Protein AF-V8PC50-F1 (afdb_monomer)

Sequence (89 aa):
MGDLDRIPSLGTYDDYDYAEVNHLLERILKLYIKTVTCSPEKMNPQVFERFWKQFKHSEKVHVNLLILEARLQAELLYALRAITHYMVS

Solvent-accessible surface area (backbone atoms only — not comparable to full-atom values): 5642 Å² total; per-residue (Å²): 145,84,87,80,90,83,57,91,92,76,78,71,62,92,89,58,69,70,66,51,56,67,74,74,44,53,73,62,53,51,51,47,54,51,30,62,74,75,39,53,91,72,65,52,71,67,56,67,62,65,44,65,80,85,57,54,71,69,56,58,52,50,52,51,49,54,54,50,53,53,49,52,52,52,54,49,51,53,52,51,51,51,51,51,52,62,74,75,102

Mean predicted aligned error: 10.5 Å

Secondary structure (DSSP, 8-state):
--SSS--TTTS--TT--TTHHHHHS-HHHHHHHHHHHH-GGG--HHHHHHS-TTS-HHHHHHHHHHHHHHHHHHHHHHHHHHHHHHHH-

Foldseek 3Di:
DDDPPPDPDDPDPPPDDCVVVVVVDDPLRVVVLCCVLPPVVPDDVVSVCPPCVPDDPVVVVVVVVVSVVVSVVVVVVVVVVVVVVVVVD

InterPro domains:
  IPR006730 Sestrin [PF04636] (12-87)
  IPR006730 Sestrin [PTHR12474] (13-87)

Radius of gyration: 15.94 Å; Cα contacts (8 Å, |Δi|>4): 18; chains: 1; bounding box: 35×26×44 Å

Organism: Ophiophagus hannah (NCBI:txid8665)

Structure (mmCIF, N/CA/C/O backbone):
data_AF-V8PC50-F1
#
_entry.id   AF-V8PC50-F1
#
loop_
_atom_site.group_PDB
_atom_site.id
_atom_site.type_symbol
_atom_site.label_atom_id
_atom_site.label_alt_id
_atom_site.label_comp_id
_atom_site.label_asym_id
_atom_site.label_entity_id
_atom_site.label_seq_id
_atom_site.pdbx_PDB_ins_code
_atom_site.Cartn_x
_atom_site.Cartn_y
_atom_site.Cartn_z
_atom_site.occupancy
_atom_site.B_iso_or_equiv
_atom_site.auth_seq_id
_atom_site.auth_comp_id
_atom_site.auth_asym_id
_atom_site.auth_atom_id
_atom_site.pdbx_PDB_model_num
ATOM 1 N N . MET A 1 1 ? -0.897 18.495 -3.955 1.00 39.53 1 MET A N 1
ATOM 2 C CA . MET A 1 1 ? -1.788 17.501 -4.588 1.00 39.53 1 MET A CA 1
ATOM 3 C C . MET A 1 1 ? -1.201 17.193 -5.959 1.00 39.53 1 MET A C 1
ATOM 5 O O . MET A 1 1 ? -1.712 17.670 -6.955 1.00 39.53 1 MET A O 1
ATOM 9 N N . GLY A 1 2 ? -0.046 16.536 -5.996 1.00 43.88 2 GLY A N 1
ATOM 10 C CA . GLY A 1 2 ? 0.718 16.370 -7.230 1.00 43.88 2 GLY A CA 1
ATOM 11 C C . GLY A 1 2 ? 2.015 15.657 -6.908 1.00 43.88 2 GLY A C 1
ATOM 12 O O . GLY A 1 2 ? 2.898 16.285 -6.344 1.00 43.88 2 GLY A O 1
ATOM 13 N N . ASP A 1 3 ? 2.003 14.337 -7.091 1.00 38.12 3 ASP A N 1
ATOM 14 C CA . ASP A 1 3 ? 3.140 13.488 -7.494 1.00 38.12 3 ASP A CA 1
ATOM 15 C C . ASP A 1 3 ? 2.720 12.002 -7.456 1.00 38.12 3 ASP A C 1
ATOM 17 O O . ASP A 1 3 ? 3.344 11.159 -6.819 1.00 38.12 3 ASP A O 1
ATOM 21 N N . LEU A 1 4 ? 1.581 11.672 -8.076 1.00 47.97 4 LEU A N 1
ATOM 22 C CA . LEU A 1 4 ? 1.258 10.277 -8.417 1.00 47.97 4 LEU A CA 1
ATOM 23 C C . LEU A 1 4 ? 1.159 10.049 -9.935 1.00 47.97 4 LEU A C 1
ATOM 25 O O . LEU A 1 4 ? 1.101 8.904 -10.363 1.00 47.97 4 LEU A O 1
ATOM 29 N N . ASP A 1 5 ? 1.241 11.105 -10.751 1.00 40.22 5 ASP A N 1
ATOM 30 C CA . ASP A 1 5 ? 1.085 11.028 -12.213 1.00 40.22 5 ASP A CA 1
ATOM 31 C C . ASP A 1 5 ? 2.398 10.760 -12.973 1.00 40.22 5 ASP A C 1
ATOM 33 O O . ASP A 1 5 ? 2.468 10.926 -14.189 1.00 40.22 5 ASP A O 1
ATOM 37 N N . ARG A 1 6 ? 3.475 10.356 -12.286 1.00 37.78 6 ARG A N 1
ATOM 38 C CA . ARG A 1 6 ? 4.796 10.137 -12.905 1.00 37.78 6 ARG A CA 1
ATOM 39 C C . ARG A 1 6 ? 5.275 8.691 -12.901 1.00 37.78 6 ARG A C 1
ATOM 41 O O . ARG A 1 6 ? 6.476 8.445 -12.840 1.00 37.78 6 ARG A O 1
ATOM 48 N N . ILE A 1 7 ? 4.360 7.735 -13.055 1.00 43.41 7 ILE A N 1
ATOM 49 C CA . ILE A 1 7 ? 4.760 6.392 -13.480 1.00 43.41 7 ILE A CA 1
ATOM 50 C C . ILE A 1 7 ? 3.960 5.947 -14.709 1.00 43.41 7 ILE A C 1
ATOM 52 O O . ILE A 1 7 ? 2.821 5.498 -14.580 1.00 43.41 7 ILE A O 1
ATOM 56 N N . PRO A 1 8 ? 4.541 6.047 -15.918 1.00 42.19 8 PRO A N 1
ATOM 57 C CA . PRO A 1 8 ? 3.872 5.597 -17.126 1.00 42.19 8 PRO A CA 1
ATOM 58 C C . PRO A 1 8 ? 3.739 4.067 -17.115 1.00 42.19 8 PRO A C 1
ATOM 60 O O . PRO A 1 8 ? 4.737 3.349 -17.008 1.00 42.19 8 PRO A O 1
ATOM 63 N N . SER A 1 9 ? 2.511 3.574 -17.309 1.00 42.91 9 SER A N 1
ATOM 64 C CA . SER A 1 9 ? 2.112 2.205 -17.710 1.00 42.91 9 SER A CA 1
ATOM 65 C C . SER A 1 9 ? 2.108 1.043 -16.697 1.00 42.91 9 SER A C 1
ATOM 67 O O . SER A 1 9 ? 1.823 -0.068 -17.122 1.00 42.91 9 SER A O 1
ATOM 69 N N . LEU A 1 10 ? 2.388 1.228 -15.398 1.00 44.66 10 LEU A N 1
ATOM 70 C CA . LEU A 1 10 ? 2.275 0.118 -14.414 1.00 44.66 10 LEU A CA 1
ATOM 71 C C . LEU A 1 10 ? 1.407 0.416 -13.177 1.00 44.66 10 LEU A C 1
ATOM 73 O O . LEU A 1 10 ? 1.225 -0.462 -12.339 1.00 44.66 10 LEU A O 1
ATOM 77 N N . GLY A 1 11 ? 0.917 1.651 -13.028 1.00 52.66 11 GLY A N 1
ATOM 78 C CA . GLY A 1 11 ? 0.206 2.098 -11.822 1.00 52.66 11 GLY A CA 1
ATOM 79 C C . GLY A 1 11 ? -1.317 1.958 -11.869 1.00 52.66 11 GLY A C 1
ATOM 80 O O . GLY A 1 11 ? -1.960 2.038 -10.823 1.00 52.66 11 GLY A O 1
ATOM 81 N N . THR A 1 12 ? -1.888 1.752 -13.054 1.00 57.34 12 THR A N 1
ATOM 82 C CA . THR A 1 12 ? -3.323 1.546 -13.261 1.00 57.34 12 THR A CA 1
ATOM 83 C C . THR A 1 12 ? -3.560 0.090 -13.635 1.00 57.34 12 THR A C 1
ATOM 85 O O . THR A 1 12 ? -3.111 -0.364 -14.682 1.00 57.34 12 THR A O 1
ATOM 88 N N . TYR A 1 13 ? -4.222 -0.661 -12.759 1.00 60.31 13 TYR A N 1
ATOM 89 C CA . TYR A 1 13 ? -4.867 -1.905 -13.151 1.00 60.31 13 TYR A CA 1
ATOM 90 C C . TYR A 1 13 ? -6.096 -1.513 -13.965 1.00 60.31 13 TYR A C 1
ATOM 92 O O . TYR A 1 13 ? -7.029 -0.933 -13.412 1.00 60.31 13 TYR A O 1
ATOM 100 N N . ASP A 1 14 ? -6.065 -1.788 -15.269 1.00 60.72 14 ASP A N 1
ATOM 101 C CA . ASP A 1 14 ? -7.066 -1.293 -16.225 1.00 60.72 14 ASP A CA 1
ATOM 102 C C . ASP A 1 14 ? -8.497 -1.787 -15.929 1.00 60.72 14 ASP A C 1
ATOM 104 O O . ASP A 1 14 ? -9.459 -1.124 -16.307 1.00 60.72 14 ASP A O 1
ATOM 108 N N . ASP A 1 15 ? -8.642 -2.882 -15.174 1.00 68.62 15 ASP A N 1
ATOM 109 C CA . ASP A 1 15 ? -9.939 -3.456 -14.785 1.00 68.62 15 ASP A CA 1
ATOM 110 C C . ASP A 1 15 ? -10.417 -3.046 -13.375 1.00 68.62 15 ASP A C 1
ATOM 112 O O . ASP A 1 15 ? -11.459 -3.520 -12.918 1.00 68.62 15 ASP A O 1
ATOM 116 N N . TYR A 1 16 ? -9.672 -2.204 -12.644 1.00 68.25 16 TYR A N 1
ATOM 117 C CA . TYR A 1 16 ? -10.009 -1.853 -11.259 1.00 68.25 16 TYR A CA 1
ATOM 118 C C . TYR A 1 16 ? -10.674 -0.475 -11.145 1.00 68.25 16 TYR A C 1
ATOM 120 O O . TYR A 1 16 ? -10.087 0.546 -11.508 1.00 68.25 16 TYR A O 1
ATOM 128 N N . ASP A 1 17 ? -11.882 -0.421 -10.571 1.00 75.56 17 ASP A N 1
ATOM 129 C CA . ASP A 1 17 ? -12.552 0.848 -10.284 1.00 75.56 17 ASP A CA 1
ATOM 130 C C . ASP A 1 17 ? -11.940 1.522 -9.045 1.00 75.56 17 ASP A C 1
ATOM 132 O O . ASP A 1 17 ? -12.289 1.265 -7.890 1.00 75.56 17 ASP A O 1
ATOM 136 N N . TYR A 1 18 ? -11.026 2.456 -9.293 1.00 72.19 18 TYR A N 1
ATOM 137 C CA . TYR A 1 18 ? -10.377 3.253 -8.256 1.00 72.19 18 TYR A CA 1
ATOM 138 C C . TYR A 1 18 ? -11.349 4.131 -7.441 1.00 72.19 18 TYR A C 1
ATOM 140 O O . TYR A 1 18 ? -10.956 4.658 -6.393 1.00 72.19 18 TYR A O 1
ATOM 148 N N . ALA A 1 19 ? -12.613 4.288 -7.855 1.00 72.31 19 ALA A N 1
ATOM 149 C CA . ALA A 1 19 ? -13.640 4.921 -7.032 1.00 72.31 19 ALA A CA 1
ATOM 150 C C . ALA A 1 19 ? -13.970 4.091 -5.776 1.00 72.31 19 ALA A C 1
ATOM 152 O O . ALA A 1 19 ? -14.230 4.681 -4.720 1.00 72.31 19 ALA A O 1
ATOM 153 N N . GLU A 1 20 ? -13.858 2.758 -5.828 1.00 71.94 20 GLU A N 1
ATOM 154 C CA . GLU A 1 20 ? -14.086 1.870 -4.677 1.00 71.94 20 GLU A CA 1
ATOM 155 C C . GLU A 1 20 ? -13.101 2.141 -3.537 1.00 71.94 20 GLU A C 1
ATOM 157 O O . GLU A 1 20 ? -13.473 2.125 -2.363 1.00 71.94 20 GLU A O 1
ATOM 162 N N . VAL A 1 21 ? -11.862 2.520 -3.862 1.00 72.62 21 VAL A N 1
ATOM 163 C CA . VAL A 1 21 ? -10.833 2.918 -2.885 1.00 72.62 21 VAL A CA 1
ATOM 164 C C . VAL A 1 21 ? -11.324 4.086 -2.022 1.00 72.62 21 VAL A C 1
ATOM 166 O O . VAL A 1 21 ? -10.970 4.213 -0.848 1.00 72.62 21 VAL A O 1
ATOM 169 N N . ASN A 1 22 ? -12.158 4.968 -2.579 1.00 71.75 22 ASN A N 1
ATOM 170 C CA . ASN A 1 22 ? -12.743 6.084 -1.845 1.00 71.75 22 ASN A CA 1
ATOM 171 C C . ASN A 1 22 ? -13.921 5.700 -0.955 1.00 71.75 22 ASN A C 1
ATOM 173 O O . ASN A 1 22 ? -14.124 6.380 0.049 1.00 71.75 22 ASN A O 1
ATOM 177 N N . HIS A 1 23 ? -14.640 4.629 -1.283 1.00 71.69 23 HIS A N 1
ATOM 178 C CA . HIS A 1 23 ? -15.732 4.100 -0.465 1.00 71.69 23 HIS A CA 1
ATOM 179 C C . HIS A 1 23 ? -15.244 3.165 0.646 1.00 71.69 23 HIS A C 1
ATOM 181 O O . HIS A 1 23 ? -15.764 3.217 1.756 1.00 71.69 23 HIS A O 1
ATOM 187 N N . LEU A 1 24 ? -14.235 2.340 0.367 1.00 74.31 24 LEU A N 1
ATOM 188 C CA . LEU A 1 24 ? -13.771 1.288 1.273 1.00 74.31 24 LEU A CA 1
ATOM 189 C C . LEU A 1 24 ? -12.713 1.774 2.270 1.00 74.31 24 LEU A C 1
ATOM 191 O O . LEU A 1 24 ? -12.651 1.280 3.395 1.00 74.31 24 LEU A O 1
ATOM 195 N N . LEU A 1 25 ? -11.871 2.741 1.883 1.00 75.12 25 LEU A N 1
ATOM 196 C CA . LEU A 1 25 ? -10.804 3.244 2.749 1.00 75.12 25 LEU A CA 1
ATOM 197 C C . LEU A 1 25 ? -11.147 4.630 3.299 1.00 75.12 25 LEU A C 1
ATOM 199 O O . LEU A 1 25 ? -11.140 5.638 2.581 1.00 75.12 25 LEU A O 1
ATOM 203 N N . GLU A 1 26 ? -11.341 4.695 4.615 1.00 77.12 26 GLU A N 1
ATOM 204 C CA . GLU A 1 26 ? -11.468 5.958 5.335 1.00 77.12 26 GLU A CA 1
ATOM 205 C C . GLU A 1 26 ? -10.230 6.849 5.140 1.00 77.12 26 GLU A C 1
ATOM 207 O O . GLU A 1 26 ? -9.095 6.390 4.974 1.00 77.12 26 GLU A O 1
ATOM 212 N N . ARG A 1 27 ? -10.420 8.168 5.228 1.00 78.25 27 ARG A N 1
ATOM 213 C CA . ARG A 1 27 ? -9.340 9.152 5.045 1.00 78.25 27 ARG A CA 1
ATOM 214 C C . ARG A 1 27 ? -8.139 8.909 5.968 1.00 78.25 27 ARG A C 1
ATOM 216 O O . ARG A 1 27 ? -7.000 9.095 5.541 1.00 78.25 27 ARG A O 1
ATOM 223 N N . ILE A 1 28 ? -8.385 8.504 7.216 1.00 75.12 28 ILE A N 1
ATOM 224 C CA . ILE A 1 28 ? -7.324 8.227 8.196 1.00 75.12 28 ILE A CA 1
ATOM 225 C C . ILE A 1 28 ? -6.516 6.994 7.779 1.00 75.12 28 ILE A C 1
ATOM 227 O O . ILE A 1 28 ? -5.292 7.002 7.891 1.00 75.12 28 ILE A O 1
ATOM 231 N N . LEU A 1 29 ? -7.175 5.974 7.232 1.00 75.81 29 LEU A N 1
ATOM 232 C CA . LEU A 1 29 ? -6.520 4.764 6.754 1.00 75.81 29 LEU A CA 1
ATOM 233 C C . LEU A 1 29 ? -5.632 5.037 5.537 1.00 75.81 29 LEU A C 1
ATOM 235 O O . LEU A 1 29 ? -4.497 4.578 5.490 1.00 75.81 29 LEU A O 1
ATOM 239 N N . LYS A 1 30 ? -6.086 5.863 4.591 1.00 81.25 30 LYS A N 1
ATOM 240 C CA . LYS A 1 30 ? -5.244 6.291 3.460 1.00 81.25 30 LYS A CA 1
ATOM 241 C C . LYS A 1 30 ? -4.010 7.059 3.915 1.00 81.25 30 LYS A C 1
ATOM 243 O O . LYS A 1 30 ? -2.926 6.866 3.371 1.00 81.25 30 LYS A O 1
ATOM 248 N N . LEU A 1 31 ? -4.172 7.930 4.914 1.00 80.38 31 LEU A N 1
ATOM 249 C CA . LEU A 1 31 ? -3.056 8.665 5.502 1.00 80.38 31 LEU A CA 1
ATOM 250 C C . LEU A 1 31 ? -2.073 7.712 6.191 1.00 80.38 31 LEU A C 1
ATOM 252 O O . LEU A 1 31 ? -0.866 7.874 6.030 1.00 80.38 31 LEU A O 1
ATOM 256 N N . TYR A 1 32 ? -2.583 6.711 6.911 1.00 81.38 32 TYR A N 1
ATOM 257 C CA . TYR A 1 32 ? -1.774 5.668 7.533 1.00 81.38 32 TYR A CA 1
ATOM 258 C C . TYR A 1 32 ? -0.981 4.871 6.496 1.00 81.38 32 TYR A C 1
ATOM 260 O O . TYR A 1 32 ? 0.243 4.841 6.590 1.00 81.38 32 TYR A O 1
ATOM 268 N N . ILE A 1 33 ? -1.651 4.321 5.473 1.00 81.62 33 ILE A N 1
ATOM 269 C CA . ILE A 1 33 ? -1.014 3.565 4.384 1.00 81.62 33 ILE A CA 1
ATOM 270 C 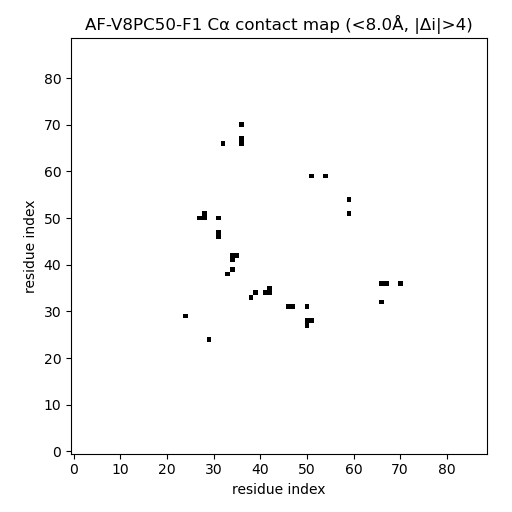C . ILE A 1 33 ? 0.093 4.408 3.756 1.00 81.62 33 ILE A C 1
ATOM 272 O O . ILE A 1 33 ? 1.241 3.983 3.738 1.00 81.62 33 ILE A O 1
ATOM 276 N N . LYS A 1 34 ? -0.216 5.648 3.356 1.00 83.12 34 LYS A N 1
ATOM 277 C CA . LYS A 1 34 ? 0.764 6.568 2.765 1.00 83.12 34 LYS A CA 1
ATOM 278 C C . LYS A 1 34 ? 1.961 6.832 3.680 1.00 83.12 34 LYS A C 1
ATOM 280 O O . LYS A 1 34 ? 3.087 6.947 3.205 1.00 83.12 34 LYS A O 1
ATOM 285 N N . THR A 1 35 ? 1.724 6.969 4.983 1.00 82.50 35 THR A N 1
ATOM 286 C CA . THR A 1 35 ? 2.792 7.230 5.955 1.00 82.50 35 THR A CA 1
ATOM 287 C C . THR A 1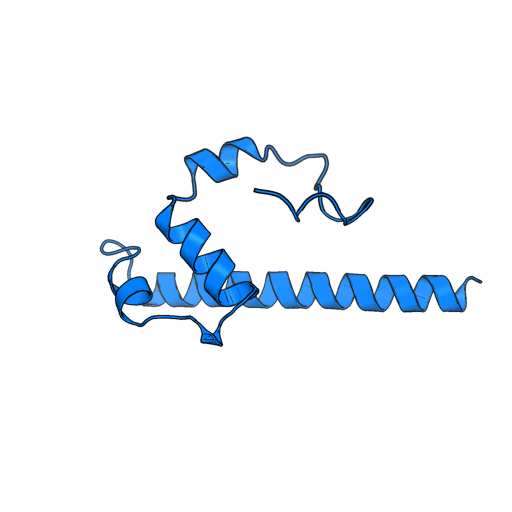 35 ? 3.689 6.005 6.092 1.00 82.50 35 THR A C 1
ATOM 289 O O . THR A 1 35 ? 4.898 6.133 5.969 1.00 82.50 35 THR A O 1
ATOM 292 N N . VAL A 1 36 ? 3.114 4.812 6.256 1.00 81.69 36 VAL A N 1
ATOM 293 C CA . VAL A 1 36 ? 3.870 3.557 6.395 1.00 81.69 36 VAL A CA 1
ATOM 294 C C . VAL A 1 36 ? 4.638 3.204 5.117 1.00 81.69 36 VAL A C 1
ATOM 296 O O . VAL A 1 36 ? 5.763 2.718 5.200 1.00 81.69 36 VAL A O 1
ATOM 299 N N . THR A 1 37 ? 4.083 3.481 3.934 1.00 79.56 37 THR A N 1
ATOM 300 C CA . THR A 1 37 ? 4.748 3.166 2.662 1.00 79.56 37 THR A CA 1
ATOM 301 C C . THR A 1 37 ? 5.821 4.176 2.276 1.00 79.56 37 THR A C 1
ATOM 303 O O . THR A 1 37 ? 6.868 3.771 1.779 1.00 79.56 37 THR A O 1
ATOM 306 N N . CYS A 1 38 ? 5.574 5.476 2.467 1.00 79.06 38 CYS A N 1
ATOM 307 C CA . CYS A 1 38 ? 6.412 6.535 1.891 1.00 79.06 38 CYS A CA 1
ATOM 308 C C . CYS A 1 38 ? 7.270 7.289 2.914 1.00 79.06 38 CYS A C 1
ATOM 310 O O . CYS A 1 38 ? 8.237 7.938 2.524 1.00 79.06 38 CYS A O 1
ATOM 312 N N . SER A 1 39 ? 6.898 7.292 4.195 1.00 81.31 39 SER A N 1
ATOM 313 C CA . SER A 1 39 ? 7.608 8.038 5.245 1.00 81.31 39 SER A CA 1
ATOM 314 C C . SER A 1 39 ? 7.424 7.380 6.622 1.00 81.31 39 SER A C 1
ATOM 316 O O . SER A 1 39 ? 6.835 7.997 7.523 1.00 81.31 39 SER A O 1
ATOM 318 N N . PRO A 1 40 ? 7.862 6.118 6.801 1.00 78.50 40 PRO A N 1
ATOM 319 C CA . PRO A 1 40 ? 7.677 5.391 8.057 1.00 78.50 40 PRO A CA 1
ATOM 320 C C . PRO A 1 40 ? 8.324 6.107 9.253 1.00 78.50 40 PRO A C 1
ATOM 322 O O . PRO A 1 40 ? 7.832 6.000 10.373 1.00 78.50 40 PRO A O 1
ATOM 325 N N . GLU A 1 41 ? 9.358 6.920 9.029 1.00 78.25 41 GLU A N 1
ATOM 326 C CA . GLU A 1 41 ? 10.018 7.752 10.039 1.00 78.25 41 GLU A CA 1
ATOM 327 C C . GLU A 1 41 ? 9.111 8.833 10.650 1.00 78.25 41 GLU A C 1
ATOM 329 O O . GLU A 1 41 ? 9.381 9.329 11.741 1.00 78.25 41 GLU A O 1
ATOM 334 N N . LYS A 1 42 ? 8.014 9.190 9.972 1.00 79.06 42 LYS A N 1
ATOM 335 C CA . LYS A 1 42 ? 7.023 10.173 10.442 1.00 79.06 42 LYS A CA 1
ATOM 336 C C . LYS A 1 42 ? 5.830 9.518 11.140 1.00 79.06 42 LYS A C 1
ATOM 338 O O . LYS A 1 42 ? 4.853 10.202 11.456 1.00 79.06 42 LYS A O 1
ATOM 343 N N . MET A 1 43 ? 5.871 8.203 11.358 1.00 78.06 43 MET A N 1
ATOM 344 C CA . MET A 1 43 ? 4.790 7.472 12.006 1.00 78.06 43 MET A CA 1
ATOM 345 C C . MET A 1 43 ? 4.642 7.924 13.463 1.00 78.06 43 MET A C 1
ATOM 347 O O . MET A 1 43 ? 5.555 7.802 14.274 1.00 78.06 43 MET A O 1
ATOM 351 N N . ASN A 1 44 ? 3.457 8.422 13.813 1.00 77.19 44 ASN A N 1
ATOM 352 C CA . ASN A 1 44 ? 3.112 8.726 15.196 1.00 77.19 44 ASN A CA 1
ATOM 353 C C . ASN A 1 44 ? 2.295 7.552 15.778 1.00 77.19 44 ASN A C 1
ATOM 355 O O . ASN A 1 44 ? 1.265 7.204 15.191 1.00 77.19 44 ASN A O 1
ATOM 359 N N . PRO A 1 45 ? 2.675 6.976 16.937 1.00 72.19 45 PRO A N 1
ATOM 360 C CA . PRO A 1 45 ? 1.905 5.924 17.611 1.00 72.19 45 PRO A CA 1
ATOM 361 C C . PRO A 1 45 ? 0.435 6.301 17.844 1.00 72.19 45 PRO A C 1
ATOM 363 O O . PRO A 1 45 ? -0.458 5.463 17.780 1.00 72.19 45 PRO A O 1
ATOM 366 N N . GLN A 1 46 ? 0.147 7.592 18.024 1.00 72.31 46 GLN A N 1
ATOM 367 C CA . GLN A 1 46 ? -1.220 8.089 18.174 1.00 72.31 46 GLN A CA 1
ATOM 368 C C . GLN A 1 46 ? -2.059 7.918 16.903 1.00 72.31 46 GLN A C 1
ATOM 370 O O . GLN A 1 46 ? -3.274 7.781 17.000 1.00 72.31 46 GLN A O 1
ATOM 375 N N . VAL A 1 47 ? -1.446 7.920 15.715 1.00 68.81 47 VAL A N 1
ATOM 376 C CA . VAL A 1 47 ? -2.140 7.631 14.449 1.00 68.81 47 VAL A CA 1
ATOM 377 C C . VAL A 1 47 ? -2.504 6.151 14.389 1.00 68.81 47 VAL A C 1
ATOM 379 O O . VAL A 1 47 ? -3.619 5.845 13.979 1.00 68.81 47 VAL A O 1
ATOM 382 N N . PHE A 1 48 ? -1.626 5.266 14.881 1.00 68.31 48 PHE A N 1
ATOM 383 C CA . PHE A 1 48 ? -1.869 3.821 14.971 1.00 68.31 48 PHE A CA 1
ATOM 384 C C . PHE A 1 48 ? -3.005 3.455 15.951 1.00 68.31 48 PHE A C 1
ATOM 386 O O . PHE A 1 48 ? -3.803 2.547 15.701 1.00 68.31 48 PHE A O 1
ATOM 393 N N . GLU A 1 49 ? -3.124 4.202 17.047 1.00 69.38 49 GLU A N 1
ATOM 394 C CA . GLU A 1 49 ? -4.206 4.033 18.026 1.00 69.38 49 GLU A CA 1
ATOM 395 C C . GLU A 1 49 ? -5.519 4.709 17.596 1.00 69.38 49 GLU A C 1
ATOM 397 O O . GLU A 1 49 ? -6.611 4.222 17.893 1.00 69.38 49 GLU A O 1
ATOM 402 N N . ARG A 1 50 ? -5.446 5.840 16.878 1.00 69.19 50 ARG A N 1
ATOM 403 C CA . ARG A 1 50 ? -6.638 6.585 16.438 1.00 69.19 50 ARG A CA 1
ATOM 404 C C . ARG A 1 50 ? -7.339 5.961 15.239 1.00 69.19 50 ARG A C 1
ATOM 406 O O . ARG A 1 50 ? -8.557 6.109 15.147 1.00 69.19 50 ARG A O 1
ATOM 413 N N . PHE A 1 51 ? -6.619 5.299 14.334 1.00 67.19 51 PHE A N 1
ATOM 414 C CA . PHE A 1 51 ? -7.250 4.588 13.223 1.00 67.19 51 PHE A CA 1
ATOM 415 C C . PHE A 1 51 ? -7.788 3.227 13.681 1.00 67.19 51 PHE A C 1
ATOM 417 O O . PHE A 1 51 ? -7.167 2.532 14.491 1.00 67.19 51 PHE A O 1
ATOM 424 N N . TRP A 1 52 ? -8.966 2.860 13.170 1.00 65.75 52 TRP A N 1
ATOM 425 C CA . TRP A 1 52 ? -9.567 1.541 13.375 1.00 65.75 52 TRP A CA 1
ATOM 426 C C . TRP A 1 52 ? -9.742 1.121 14.840 1.00 65.75 52 TRP A C 1
ATOM 428 O O . TRP A 1 52 ? -9.331 0.038 15.251 1.00 65.75 52 TRP A O 1
ATOM 438 N N . LYS A 1 53 ? -10.414 1.962 15.633 1.00 68.50 53 LYS A N 1
ATOM 439 C CA . LYS A 1 53 ? -10.801 1.623 17.017 1.00 68.50 53 LYS A CA 1
ATOM 440 C C . LYS A 1 53 ? -11.696 0.379 17.125 1.00 68.50 53 LYS A C 1
ATOM 442 O O . LYS A 1 53 ? -11.781 -0.204 18.196 1.00 68.50 53 LYS A O 1
ATOM 447 N N . GLN A 1 54 ? -12.380 0.012 16.040 1.00 74.06 54 GLN A N 1
ATOM 448 C CA . GLN A 1 54 ? -13.314 -1.117 15.994 1.00 74.06 54 GLN A CA 1
ATOM 449 C C . GLN A 1 54 ? -12.681 -2.426 15.493 1.00 74.06 54 GLN A C 1
ATOM 451 O O . GLN A 1 54 ? -13.290 -3.478 15.661 1.00 74.06 54 GLN A O 1
ATOM 456 N N . PHE A 1 55 ? -11.476 -2.383 14.913 1.00 74.06 55 PHE A N 1
ATOM 457 C CA . PHE A 1 55 ? -10.791 -3.579 14.415 1.00 74.06 55 PHE A CA 1
ATOM 458 C C . PHE A 1 55 ? -9.882 -4.178 15.487 1.00 74.06 55 PHE A C 1
ATOM 460 O O . PHE A 1 55 ? -9.258 -3.472 16.287 1.00 74.06 55 PHE A O 1
ATOM 467 N N . LYS A 1 56 ? -9.759 -5.502 15.470 1.00 83.31 56 LYS A N 1
ATOM 468 C CA . LYS A 1 56 ? -8.835 -6.263 16.305 1.00 83.31 56 LYS A CA 1
ATOM 469 C C . LYS A 1 56 ? -7.395 -5.948 15.918 1.00 83.31 56 LYS A C 1
ATOM 471 O O . LYS A 1 56 ? -7.069 -5.688 14.760 1.00 83.31 56 LYS A O 1
ATOM 476 N N . HIS A 1 57 ? -6.492 -6.065 16.887 1.00 81.94 57 HIS A N 1
ATOM 477 C CA . HIS A 1 57 ? -5.062 -5.872 16.641 1.00 81.94 57 HIS A CA 1
ATOM 478 C C . HIS A 1 57 ? -4.520 -6.821 15.554 1.00 81.94 57 HIS A C 1
ATOM 480 O O . HIS A 1 57 ? -3.700 -6.417 14.736 1.00 81.94 57 HIS A O 1
ATOM 486 N N . SER A 1 58 ? -5.043 -8.051 15.475 1.00 86.69 58 SER A N 1
ATOM 487 C CA . SER A 1 58 ? -4.704 -9.010 14.415 1.00 86.69 58 SER A CA 1
ATOM 488 C C . SER A 1 58 ? -5.038 -8.500 13.009 1.00 86.69 58 SER A C 1
ATOM 490 O O . SER A 1 58 ? -4.271 -8.730 12.081 1.00 86.69 58 SER A O 1
ATOM 492 N N . GLU A 1 59 ? -6.147 -7.776 12.845 1.00 84.44 59 GLU A N 1
ATOM 493 C CA . GLU A 1 59 ? -6.555 -7.195 11.558 1.00 84.44 59 GLU A CA 1
ATOM 494 C C . GLU A 1 59 ? -5.647 -6.017 11.181 1.00 84.44 59 GLU A C 1
ATOM 496 O O . GLU A 1 59 ? -5.240 -5.887 10.027 1.00 84.44 59 GLU A O 1
ATOM 501 N N . LYS A 1 60 ? -5.229 -5.212 12.170 1.00 83.06 60 LYS A N 1
ATOM 502 C CA . LYS A 1 60 ? -4.224 -4.154 11.967 1.00 83.06 60 LYS A CA 1
ATOM 503 C C . LYS A 1 60 ? -2.886 -4.726 11.489 1.00 83.06 60 LYS A C 1
ATOM 505 O O . LYS A 1 60 ? -2.267 -4.164 10.586 1.00 83.06 60 LYS A O 1
ATOM 510 N N . VAL A 1 61 ? -2.438 -5.838 12.075 1.00 87.00 61 VAL A N 1
ATOM 511 C CA . VAL A 1 61 ? -1.219 -6.538 11.637 1.00 87.00 61 VAL A CA 1
ATOM 512 C C . VAL A 1 61 ? -1.402 -7.108 10.231 1.00 87.00 61 VAL A C 1
ATOM 514 O O . VAL A 1 61 ? -0.527 -6.919 9.392 1.00 87.00 61 VAL A O 1
ATOM 517 N N . 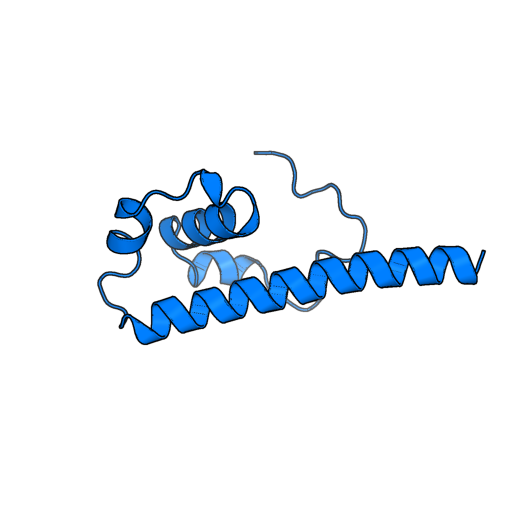HIS A 1 62 ? -2.550 -7.724 9.936 1.00 88.31 62 HIS A N 1
ATOM 518 C CA . HIS A 1 62 ? -2.845 -8.267 8.608 1.00 88.31 62 HIS A CA 1
ATOM 519 C C . HIS A 1 62 ? -2.731 -7.205 7.507 1.00 88.31 62 HIS A C 1
ATOM 521 O O . HIS A 1 62 ? -2.109 -7.435 6.476 1.00 88.31 62 HIS A O 1
ATOM 527 N N . VAL A 1 63 ? -3.242 -6.002 7.759 1.00 85.75 63 VAL A N 1
ATOM 528 C CA . VAL A 1 63 ? -3.151 -4.889 6.806 1.00 85.75 63 VAL A CA 1
ATOM 529 C C . VAL A 1 63 ? -1.710 -4.425 6.608 1.00 85.75 63 VAL A C 1
ATOM 531 O O . VAL A 1 63 ? -1.323 -4.123 5.484 1.00 85.75 63 VAL A O 1
ATOM 534 N N . ASN A 1 64 ? -0.891 -4.406 7.662 1.00 86.06 64 ASN A N 1
ATOM 535 C CA . ASN A 1 64 ? 0.533 -4.099 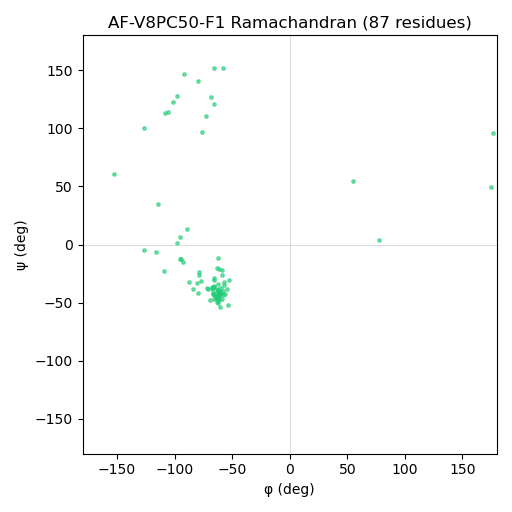7.516 1.00 86.06 64 ASN A CA 1
ATOM 536 C C . ASN A 1 64 ? 1.259 -5.126 6.638 1.00 86.06 64 ASN A C 1
ATOM 538 O O . ASN A 1 64 ? 2.098 -4.735 5.831 1.00 86.06 64 ASN A O 1
ATOM 542 N N . LEU A 1 65 ? 0.906 -6.411 6.748 1.00 89.12 65 LEU A N 1
ATOM 543 C CA . LEU A 1 65 ? 1.449 -7.454 5.875 1.00 89.12 65 LEU A CA 1
ATOM 544 C C . LEU A 1 65 ? 1.039 -7.226 4.416 1.00 89.12 65 LEU A C 1
ATOM 546 O O . LEU A 1 65 ? 1.897 -7.242 3.543 1.00 89.12 65 LEU A O 1
ATOM 550 N N . LEU A 1 66 ? -0.239 -6.927 4.156 1.00 89.19 66 LEU A N 1
ATOM 551 C CA . LEU A 1 66 ? -0.718 -6.616 2.803 1.00 89.19 66 LEU A CA 1
ATOM 552 C C . LEU A 1 66 ? 0.028 -5.424 2.187 1.00 89.19 66 LEU A C 1
ATOM 554 O O . LEU A 1 66 ? 0.420 -5.472 1.024 1.00 89.19 66 LEU A O 1
ATOM 558 N N . ILE A 1 67 ? 0.254 -4.365 2.969 1.00 86.06 67 ILE A N 1
ATOM 559 C CA . ILE A 1 67 ? 0.993 -3.177 2.523 1.00 86.06 67 ILE A CA 1
ATOM 560 C C . ILE A 1 67 ? 2.454 -3.525 2.206 1.00 86.06 67 ILE A C 1
ATOM 562 O O . ILE A 1 67 ? 2.983 -3.070 1.190 1.00 86.06 67 ILE A O 1
ATOM 566 N N . LEU A 1 68 ? 3.108 -4.311 3.067 1.00 87.62 68 LEU A N 1
ATOM 567 C CA . LEU A 1 68 ? 4.499 -4.723 2.888 1.00 87.62 68 LEU A CA 1
ATOM 568 C C . LEU A 1 68 ? 4.677 -5.569 1.621 1.00 87.62 68 LEU A C 1
ATOM 570 O O . LEU A 1 68 ? 5.546 -5.260 0.809 1.00 87.62 68 LEU A O 1
ATOM 574 N N . GLU A 1 69 ? 3.836 -6.587 1.438 1.00 87.81 69 GLU A N 1
ATOM 575 C CA . GLU A 1 69 ? 3.871 -7.470 0.267 1.00 87.81 69 GLU A CA 1
ATOM 576 C C . GLU A 1 69 ? 3.602 -6.693 -1.027 1.00 87.81 69 GLU A C 1
ATOM 578 O O . GLU A 1 69 ? 4.355 -6.815 -1.993 1.00 87.81 69 GLU A O 1
ATOM 583 N N . ALA A 1 70 ? 2.597 -5.809 -1.035 1.00 86.81 70 ALA A N 1
ATOM 584 C CA . ALA A 1 70 ? 2.293 -4.974 -2.197 1.00 86.81 70 ALA A CA 1
ATOM 585 C C . ALA A 1 70 ? 3.466 -4.054 -2.573 1.00 86.81 70 ALA A C 1
ATOM 587 O O . ALA A 1 70 ? 3.782 -3.887 -3.754 1.00 86.81 70 ALA A O 1
ATOM 588 N N . ARG A 1 71 ? 4.142 -3.471 -1.575 1.00 85.44 71 ARG A N 1
ATOM 589 C CA . ARG A 1 71 ? 5.325 -2.634 -1.800 1.00 85.44 71 ARG A CA 1
ATOM 590 C C . ARG A 1 71 ? 6.489 -3.449 -2.362 1.00 85.44 71 ARG A C 1
ATOM 592 O O . ARG A 1 71 ? 7.091 -3.021 -3.345 1.00 85.44 71 ARG A O 1
ATOM 599 N N . LEU A 1 72 ? 6.783 -4.607 -1.771 1.00 87.38 72 LEU A N 1
ATOM 600 C CA . LEU A 1 72 ? 7.846 -5.498 -2.236 1.00 87.38 72 LEU A CA 1
ATOM 601 C C . LEU A 1 72 ? 7.601 -5.929 -3.684 1.00 87.38 72 LEU A C 1
ATOM 603 O O . LEU A 1 72 ? 8.502 -5.842 -4.515 1.00 87.38 72 LEU A O 1
ATOM 607 N N . GLN A 1 73 ? 6.372 -6.341 -3.998 1.0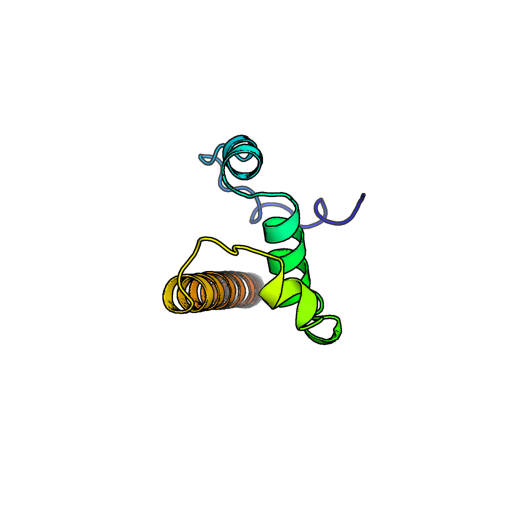0 90.56 73 GLN A N 1
ATOM 608 C CA . GLN A 1 73 ? 5.990 -6.760 -5.340 1.00 90.56 73 GLN A CA 1
ATOM 609 C C . GLN A 1 73 ? 6.155 -5.623 -6.354 1.00 90.56 73 GLN A C 1
ATOM 611 O O . GLN A 1 73 ? 6.710 -5.847 -7.429 1.00 90.56 73 GLN A O 1
ATOM 616 N N . ALA A 1 74 ? 5.725 -4.403 -6.019 1.00 85.00 74 ALA A N 1
ATOM 617 C CA . ALA A 1 74 ? 5.891 -3.246 -6.892 1.00 85.00 74 ALA A CA 1
ATOM 618 C C . ALA A 1 74 ? 7.375 -2.929 -7.141 1.00 85.00 74 ALA A C 1
ATOM 620 O O . ALA A 1 74 ? 7.788 -2.819 -8.295 1.00 85.00 74 ALA A O 1
ATOM 621 N N . GLU A 1 75 ? 8.192 -2.824 -6.088 1.00 86.75 75 GLU A N 1
ATOM 622 C CA . GLU A 1 75 ? 9.630 -2.537 -6.205 1.00 86.75 75 GLU A CA 1
ATOM 623 C C . GLU A 1 75 ? 10.363 -3.615 -7.021 1.00 86.75 75 GLU A C 1
ATOM 625 O O . GLU A 1 75 ? 11.165 -3.296 -7.903 1.00 86.75 75 GLU A O 1
ATOM 630 N N . LEU A 1 76 ? 10.034 -4.888 -6.793 1.00 91.12 76 LEU A N 1
ATOM 631 C CA . LEU A 1 76 ? 10.611 -6.017 -7.517 1.00 91.12 76 LEU A CA 1
ATOM 632 C C . LEU A 1 76 ? 10.210 -6.013 -8.996 1.00 91.12 76 LEU A C 1
ATOM 634 O O . LEU A 1 76 ? 11.065 -6.212 -9.856 1.00 91.12 76 LEU A O 1
ATOM 638 N N . LEU A 1 77 ? 8.946 -5.723 -9.316 1.00 89.44 77 LEU A N 1
ATOM 639 C CA . LEU A 1 77 ? 8.497 -5.567 -10.701 1.00 89.44 77 LEU A CA 1
ATOM 640 C C . LEU A 1 77 ? 9.216 -4.410 -11.405 1.00 89.44 77 LEU A C 1
ATOM 642 O O . LEU A 1 77 ? 9.624 -4.570 -12.556 1.00 89.44 77 LEU A O 1
ATOM 646 N N . TYR A 1 78 ? 9.432 -3.274 -10.732 1.00 86.19 78 TYR A N 1
ATOM 647 C CA . TYR A 1 78 ? 10.213 -2.168 -11.301 1.00 86.19 78 TYR A CA 1
ATOM 648 C C . TYR A 1 78 ? 11.663 -2.567 -11.573 1.00 86.19 78 TYR A C 1
ATOM 650 O O . TYR A 1 78 ? 12.171 -2.302 -12.666 1.00 86.19 78 TYR A O 1
ATOM 658 N N . ALA A 1 79 ? 12.319 -3.232 -10.621 1.00 88.81 79 ALA A N 1
ATOM 659 C CA . ALA A 1 79 ? 13.692 -3.700 -1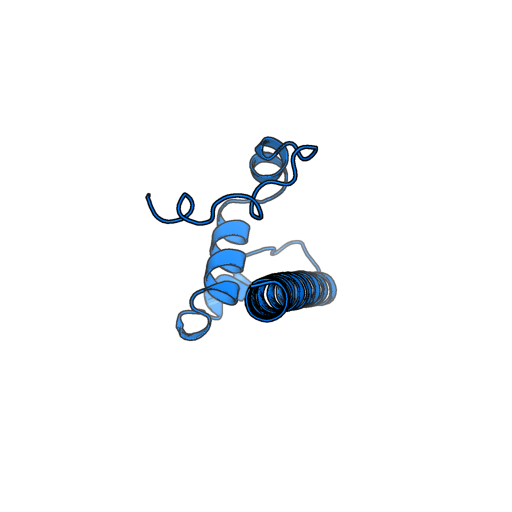0.786 1.00 88.81 79 ALA A CA 1
ATOM 660 C C . ALA A 1 79 ? 13.809 -4.721 -11.930 1.00 88.81 79 ALA A C 1
ATOM 662 O O . ALA A 1 79 ? 14.660 -4.575 -12.809 1.00 88.81 79 ALA A O 1
ATOM 663 N N . LEU A 1 80 ? 12.917 -5.715 -11.978 1.00 88.94 80 LEU A N 1
ATOM 664 C CA . LEU A 1 80 ? 12.886 -6.722 -13.040 1.00 88.94 80 LEU A CA 1
ATOM 665 C C . LEU A 1 80 ? 12.588 -6.113 -14.411 1.00 88.94 80 LEU A C 1
ATOM 667 O O . LEU A 1 80 ? 13.212 -6.510 -15.395 1.00 88.94 80 LEU A O 1
ATOM 671 N N . ARG A 1 81 ? 11.684 -5.128 -14.499 1.00 88.56 81 ARG A N 1
ATOM 672 C CA . ARG A 1 81 ? 11.408 -4.405 -15.749 1.00 88.56 81 ARG A CA 1
ATOM 673 C C . ARG A 1 81 ? 12.651 -3.670 -16.245 1.00 88.56 81 ARG A C 1
ATOM 675 O O . ARG A 1 81 ? 12.943 -3.732 -17.436 1.00 88.56 81 ARG A O 1
ATOM 682 N N . ALA A 1 82 ? 13.396 -3.018 -15.351 1.00 89.19 82 ALA A N 1
ATOM 683 C CA . ALA A 1 82 ? 14.642 -2.337 -15.698 1.00 89.19 82 ALA A CA 1
ATOM 684 C C . ALA A 1 82 ? 15.721 -3.319 -16.187 1.00 89.19 82 ALA A C 1
ATOM 686 O O . ALA A 1 82 ? 16.351 -3.070 -17.213 1.00 89.19 82 ALA A O 1
ATOM 687 N N . ILE A 1 83 ? 15.885 -4.461 -15.508 1.00 90.69 83 ILE A N 1
ATOM 688 C CA . ILE A 1 83 ? 16.813 -5.524 -15.926 1.00 90.69 83 ILE A CA 1
ATOM 689 C C . ILE A 1 83 ? 16.411 -6.079 -17.294 1.00 90.69 83 ILE A C 1
ATOM 691 O O . ILE A 1 83 ? 17.245 -6.174 -18.186 1.00 90.69 83 ILE A O 1
ATOM 695 N N . THR A 1 84 ? 15.132 -6.399 -17.488 1.00 90.75 84 THR A N 1
ATOM 696 C CA . THR A 1 84 ? 14.626 -6.935 -18.761 1.00 90.75 84 THR A CA 1
ATOM 697 C C . THR A 1 84 ? 14.845 -5.940 -19.897 1.00 90.75 84 THR A C 1
ATOM 699 O O . THR A 1 84 ? 15.302 -6.325 -20.966 1.00 90.75 84 THR A O 1
ATOM 702 N N . HIS A 1 85 ? 14.592 -4.649 -19.663 1.00 85.31 85 HIS A N 1
ATOM 703 C CA . HIS A 1 85 ? 14.863 -3.605 -20.650 1.00 85.31 85 HIS A CA 1
ATOM 704 C C . HIS A 1 85 ? 16.357 -3.509 -20.991 1.00 85.31 85 HIS A C 1
ATOM 706 O O . HIS A 1 85 ? 16.698 -3.329 -22.155 1.00 85.31 85 HIS A O 1
ATOM 712 N N . TYR A 1 86 ? 17.244 -3.641 -20.000 1.00 84.69 86 TYR A N 1
ATOM 713 C CA . TYR A 1 86 ? 18.692 -3.663 -20.221 1.00 84.69 86 TYR A CA 1
ATOM 714 C C . TYR A 1 86 ? 19.160 -4.913 -20.976 1.00 84.69 86 TYR A C 1
ATOM 716 O O . TYR A 1 86 ? 20.066 -4.812 -21.786 1.00 84.69 86 TYR A O 1
ATOM 724 N N . MET A 1 87 ? 18.555 -6.079 -20.732 1.00 81.19 87 MET A N 1
ATOM 725 C CA . MET A 1 87 ? 18.932 -7.333 -21.400 1.00 81.19 87 MET A CA 1
ATOM 726 C C . MET A 1 87 ? 18.374 -7.479 -22.821 1.00 81.19 87 MET A C 1
ATOM 728 O O . MET A 1 87 ? 18.898 -8.273 -23.597 1.00 81.19 87 MET A O 1
ATOM 732 N N . VAL A 1 88 ? 17.284 -6.777 -23.139 1.00 78.19 88 VAL A N 1
ATOM 733 C CA . VAL A 1 88 ? 16.637 -6.791 -24.463 1.00 78.19 88 VAL A CA 1
ATOM 734 C C . VAL A 1 88 ? 17.114 -5.620 -25.347 1.00 78.19 88 VAL A C 1
ATOM 736 O O . VAL A 1 88 ? 16.859 -5.638 -26.550 1.00 78.19 88 VAL A O 1
ATOM 739 N N . SER A 1 89 ? 17.815 -4.630 -24.774 1.00 54.16 89 SER A N 1
ATOM 740 C CA . SER A 1 89 ? 18.539 -3.570 -25.508 1.00 54.16 89 SER A CA 1
ATOM 741 C C . SER A 1 89 ? 19.966 -3.996 -25.836 1.00 54.16 89 SER A C 1
ATOM 743 O O . SER A 1 89 ? 20.465 -3.558 -26.894 1.00 54.16 89 SER A O 1
#

pLDDT: mean 74.61, std 14.36, range [37.78, 91.12]

=== Feature glossary ===
Key to the feature types in this record:

Secondary structure (8-state, DSSP). Secondary structure is the local, repeating backbone conformation. DSSP classifies it into eight states by reading the hydrogen-bond network: three helix types (H, G, I), two β types (E, B), two non-regular types (T, S), and unstructured coil (-).

Backbone torsions (φ/ψ). Backbone dihedral angles. Every residue except chain termini has a φ (preceding-C → N → Cα → C) and a ψ (N → Cα → C → next-N). They are reported in degrees following the IUPAC sign convention. Secondary structure is essentially a statement about which (φ, ψ) basin each residue occupies.

Predicted aligned error. Predicted Aligned Error (PAE) is an AlphaFold confidence matrix: entry (i, j) is the expected error in the position of residue j, in ångströms, when the prediction is superimposed on the true structure at residue i. Low PAE within a block of residues means that block is internally rigid and well-predicted; high PAE between two blocks means their relative placement is uncertain even if each block individually is confident.

B-factor. B-factor (Debye–Waller factor) reflects atomic displacement in the crystal lattice. It is an experimental observable (units Å²), not a prediction; low values mean the atom is pinned down, high values mean it moves or is heterogeneous across the crystal.

Secondary structure (3-state, P-SEA). Three-state secondary structure (P-SEA) collapses the eight DSSP classes into helix (a), strand (b), and coil (c). P-SEA assigns these from Cα geometry alone — distances and angles — without requiring backbone oxygens, so it works on any Cα trace.

Sequence. Primary structure: the covalent order of the twenty standard amino acids along the backbone. Two proteins with the same sequence will (almost always) fold to the same structure; two with 30% identity often share a fold but not the details.

pLDDT. pLDDT is the predicted lDDT-Cα score: AlphaFold's confidence that the local environment of each residue (all inter-atomic distances within 15 Å) is correctly placed. It is a per-residue number between 0 and 100, with higher meaning more reliable.

InterPr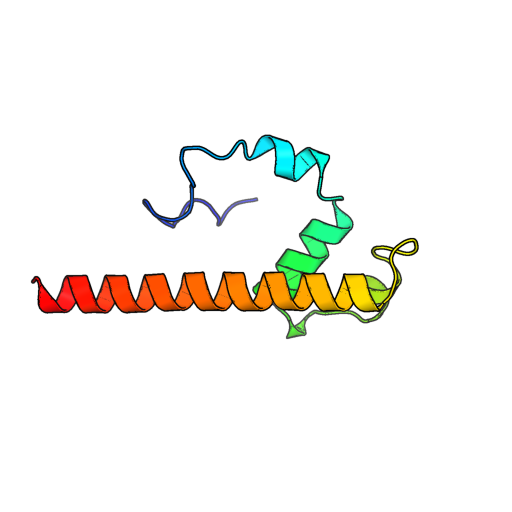o / GO / CATH / organism. Functional annotations link the protein to curated databases. InterPro entries identify conserved domains and families by matching the sequence against member-database signatures (Pfam, PROSITE, CDD, …). Gene Ontology (GO) terms describe molecular function, biological process, and cellular component in a controlled vocabulary. CATH places the structure in a hierarchical fold classification (Class/Architecture/Topology/Homologous-superfamily). The organism is the source species.

Contact-map, Ramachandran, and PAE plots. Three diagnostic plots accompany the record. The Cα contact map visualizes the tertiary structure as a 2D adjacency matrix (8 Å cutoff, sequence-local contacts suppressed). The Ramachandran plot shows the distribution of backbone (φ, ψ) torsions, with points in the α and β basins reflecting secondary structure content. The PAE plot shows AlphaFold's inter-residue confidence as a color matrix.

mmCIF coordinates. The mmCIF table is the protein's shape written out atom by atom. For each backbone N, Cα, C, and carbonyl O, it records an (x, y, z) coordinate triple in Å plus the residue type, chain letter, and residue number.

Radius of gyration, Cα contacts, bounding box. Three whole-structure scalars: the radius of gyration (RMS distance of Cα from centroid, in Å), the count of Cα–Cα contacts (pairs closer than 8 Å and separated by more than four residues in sequence — i.e. tertiary, not local, contacts), and the bounding-box dimensions. Together they distinguish compact globular folds from extended fibres or disordered chains.

Foldseek 3Di. The Foldseek 3Di string encodes local tertiary geometry as a 20-letter alphabet — one character per residue — derived from the relative positions of nearby Cα atoms. Unlike the amino-acid sequence, 3Di is a direct function of the 3D structure, so two proteins with the same fold have similar 3Di strings even at low sequence identity.

Rendered structure images. Six rendered views show the 3D structure from the faces of a cube — i.e. along ±x, ±y, ±z. Rendering representation is drawn r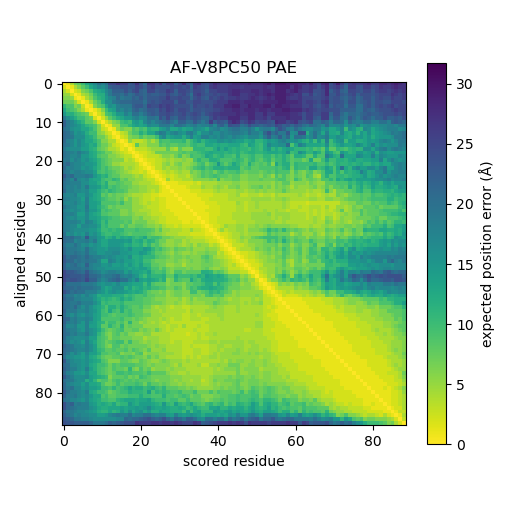andomly per protein from cartoon (secondary-structure ribbons), sticks (backbone bonds), or molecular surface; coloring is either N→C rainbow (blue at the N-terminus through red at the C-terminus) or one color per chain.

Nearest PDB structures. The Foldseek neighbor list gives the closest experimentally determined structures in the PDB, ranked by structural alignment. TM-score near 1 means near-identical fold; near 0.3 means only rough topology match. This is how one finds what a novel AlphaFold prediction most resembles in the solved-structure universe.

Solvent-accessible surface area. SASA measures how much of the protein is reachable by solvent. It is computed by rolling a water-sized probe over the atomic surface and summing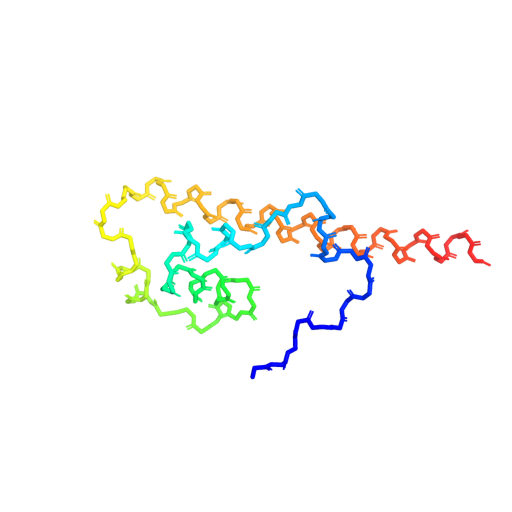 the exposed area (Å²). Per-residue SASA distinguishes core (buried, low SASA) from surface (exposed, high SASA) residues; total SASA is a whole-molecule size measure.